Protein AF-A0A8J6ER64-F1 (afdb_monomer_lite)

Secondary structure (DSSP, 8-state):
---TTEEEEEEESSSSSSEEEEEE-GGGHHHHHHHHHHHSSS------------S-----

Structure (mmCIF, N/CA/C/O backbone):
data_AF-A0A8J6ER64-F1
#
_entry.id   AF-A0A8J6ER64-F1
#
loop_
_atom_site.group_PDB
_atom_site.id
_atom_site.type_symbol
_atom_site.label_atom_id
_atom_site.label_alt_id
_atom_site.label_comp_id
_atom_site.label_asym_id
_atom_site.label_entity_id
_atom_site.label_seq_id
_atom_site.pdbx_PDB_ins_code
_atom_site.Cartn_x
_atom_site.Cartn_y
_atom_site.Cartn_z
_atom_site.occupancy
_atom_site.B_iso_or_equiv
_atom_site.auth_seq_id
_atom_site.auth_comp_id
_atom_site.auth_asym_id
_atom_site.auth_atom_id
_atom_site.pdbx_PDB_model_num
ATOM 1 N N . MET A 1 1 ? -0.519 -3.156 -15.400 1.00 62.25 1 MET A N 1
ATOM 2 C CA . MET A 1 1 ? -0.292 -4.533 -14.919 1.00 62.25 1 MET A CA 1
ATOM 3 C C . MET A 1 1 ? -1.524 -4.918 -14.144 1.00 62.25 1 MET A C 1
ATOM 5 O O . MET A 1 1 ? -1.889 -4.170 -13.250 1.00 62.25 1 MET A O 1
ATOM 9 N N . GLU A 1 2 ? -2.144 -6.035 -14.488 1.00 82.19 2 GLU A N 1
ATOM 10 C CA . GLU A 1 2 ? -3.332 -6.510 -13.789 1.00 82.19 2 GLU A CA 1
ATOM 11 C C . GLU A 1 2 ? -2.992 -7.834 -13.112 1.00 82.19 2 GLU A C 1
ATOM 13 O O . GLU A 1 2 ? -2.527 -8.776 -13.754 1.00 82.19 2 GLU A O 1
ATOM 18 N N . ILE A 1 3 ? -3.140 -7.867 -11.790 1.00 94.56 3 ILE A N 1
ATOM 19 C CA . ILE A 1 3 ? -3.085 -9.090 -10.993 1.00 94.56 3 ILE A CA 1
ATOM 20 C C . ILE A 1 3 ? -4.536 -9.400 -10.650 1.00 94.56 3 ILE A C 1
ATOM 22 O O . ILE A 1 3 ? -5.191 -8.583 -10.008 1.00 94.56 3 ILE A O 1
ATOM 26 N N . ALA A 1 4 ? -5.043 -10.555 -11.087 1.00 96.75 4 ALA A N 1
ATOM 27 C CA . ALA A 1 4 ? -6.378 -11.003 -10.700 1.00 96.75 4 ALA A CA 1
ATOM 28 C C . ALA A 1 4 ? -6.491 -11.011 -9.165 1.00 96.75 4 ALA A C 1
ATOM 30 O O . ALA A 1 4 ? -5.582 -11.490 -8.490 1.00 96.75 4 ALA A O 1
ATOM 31 N N . GLY A 1 5 ? -7.568 -10.434 -8.631 1.00 97.06 5 GLY A N 1
ATOM 32 C CA . GLY A 1 5 ? -7.745 -10.211 -7.193 1.00 97.06 5 GLY A CA 1
ATOM 33 C C . GLY A 1 5 ? -7.233 -8.856 -6.687 1.00 97.06 5 GLY A C 1
ATOM 34 O O . GLY A 1 5 ? -7.460 -8.540 -5.526 1.00 97.06 5 GLY A O 1
ATOM 35 N N . VAL A 1 6 ? -6.590 -8.020 -7.515 1.00 98.19 6 VAL A N 1
ATOM 36 C CA . VAL A 1 6 ? -6.361 -6.594 -7.211 1.00 98.19 6 VAL A CA 1
ATOM 37 C C . VAL A 1 6 ? -7.480 -5.769 -7.835 1.00 98.19 6 VAL A C 1
ATOM 39 O O . VAL A 1 6 ? -7.620 -5.724 -9.053 1.00 98.19 6 VAL A O 1
ATOM 42 N N . TYR A 1 7 ? -8.260 -5.089 -7.000 1.00 97.62 7 TYR A N 1
ATOM 43 C CA . TYR A 1 7 ? -9.421 -4.312 -7.436 1.00 97.62 7 TYR A CA 1
ATOM 44 C C . TYR A 1 7 ? -9.067 -2.874 -7.818 1.00 97.62 7 TYR A C 1
ATOM 46 O O . TYR A 1 7 ? -9.766 -2.247 -8.609 1.00 97.62 7 TYR A O 1
ATOM 54 N N . GLY A 1 8 ? -7.983 -2.331 -7.265 1.00 97.62 8 GLY A N 1
ATOM 55 C CA . GLY A 1 8 ? -7.518 -0.996 -7.618 1.00 97.62 8 GLY A CA 1
ATOM 56 C C . GLY A 1 8 ? -6.403 -0.495 -6.715 1.00 97.62 8 GLY A C 1
ATOM 57 O O . GLY A 1 8 ? -6.185 -1.014 -5.621 1.00 97.62 8 GLY A O 1
ATOM 58 N N . SER A 1 9 ? -5.701 0.537 -7.178 1.00 97.44 9 SER A N 1
ATOM 59 C CA . SER A 1 9 ? -4.612 1.178 -6.444 1.00 97.44 9 SER A CA 1
ATOM 60 C C . SER A 1 9 ? -4.576 2.679 -6.716 1.00 97.44 9 SER A C 1
ATOM 62 O O . SER A 1 9 ? -4.890 3.119 -7.823 1.00 97.44 9 SER A O 1
ATOM 64 N N . ARG A 1 10 ? -4.195 3.473 -5.713 1.00 97.56 10 ARG A N 1
ATOM 65 C CA . ARG A 1 10 ? -3.969 4.920 -5.852 1.00 97.56 10 ARG A CA 1
ATOM 66 C C . ARG A 1 10 ? -2.973 5.436 -4.820 1.00 97.56 10 ARG A C 1
ATOM 68 O O . ARG A 1 10 ? -2.800 4.836 -3.762 1.00 97.56 10 ARG A O 1
ATOM 75 N N . MET A 1 11 ? -2.370 6.591 -5.087 1.00 97.94 11 MET A N 1
ATOM 76 C CA . MET A 1 11 ? -1.624 7.346 -4.072 1.00 97.94 11 MET A CA 1
ATOM 77 C C . MET A 1 11 ? -2.528 7.755 -2.896 1.00 97.94 11 MET A C 1
ATOM 79 O O . MET A 1 11 ? -3.723 7.992 -3.083 1.00 97.94 11 MET A O 1
ATOM 83 N N . THR A 1 12 ? -1.968 7.862 -1.692 1.00 97.94 12 THR A N 1
ATOM 84 C CA . THR A 1 12 ? -2.680 8.326 -0.490 1.00 97.94 12 THR A CA 1
ATOM 85 C C . THR A 1 12 ? -1.829 9.322 0.306 1.00 97.94 12 THR A C 1
ATOM 87 O O . THR A 1 12 ? -0.602 9.267 0.260 1.00 97.94 12 THR A O 1
ATOM 90 N N . GLY A 1 13 ? -2.472 10.254 1.016 1.00 97.50 13 GLY A N 1
ATOM 91 C CA . GLY A 1 13 ? -1.815 11.406 1.649 1.00 97.50 13 GLY A CA 1
ATOM 92 C C . GLY A 1 13 ? -1.638 12.605 0.704 1.00 97.50 13 GLY A C 1
ATOM 93 O O . GLY A 1 13 ? -2.372 12.742 -0.273 1.00 97.50 13 GLY A O 1
ATOM 94 N N . GLY A 1 14 ? -0.677 13.485 1.014 1.00 97.81 14 GLY A N 1
ATOM 95 C CA . GLY A 1 14 ? -0.454 14.757 0.301 1.00 97.81 14 GLY A CA 1
ATOM 96 C C . GLY A 1 14 ? 0.278 14.660 -1.047 1.00 97.81 14 GLY A C 1
ATOM 97 O O . GLY A 1 14 ? 0.241 15.607 -1.824 1.00 97.81 14 GLY A O 1
ATOM 98 N N . GLY A 1 15 ? 0.910 13.522 -1.352 1.00 95.50 15 GLY A N 1
ATOM 99 C CA . GLY A 1 15 ? 1.562 13.271 -2.641 1.00 95.50 15 GLY A CA 1
ATOM 100 C C . GLY A 1 15 ? 3.049 13.606 -2.727 1.00 95.50 15 GLY A C 1
ATOM 101 O O . GLY A 1 15 ? 3.728 13.715 -1.712 1.00 95.50 15 GLY A O 1
ATOM 102 N N . PHE A 1 16 ? 3.555 13.677 -3.969 1.00 96.00 16 PHE A N 1
ATOM 103 C CA . PHE A 1 16 ? 4.982 13.829 -4.321 1.00 96.00 16 PHE A CA 1
ATOM 104 C C . PHE A 1 16 ? 5.915 12.753 -3.729 1.00 96.00 16 PHE A C 1
ATOM 106 O O . PHE A 1 16 ? 7.119 12.952 -3.599 1.00 96.00 16 PHE A O 1
ATOM 113 N N . GLY A 1 17 ? 5.352 11.596 -3.383 1.00 94.31 17 GLY A N 1
ATOM 114 C CA . GLY A 1 17 ? 6.021 10.508 -2.683 1.00 94.31 17 GLY A CA 1
ATOM 115 C C . GLY A 1 17 ? 5.057 9.836 -1.706 1.00 94.31 17 GLY A C 1
ATOM 116 O O . GLY A 1 17 ? 3.838 9.891 -1.884 1.00 94.31 17 GLY A O 1
ATOM 117 N N . GLY A 1 18 ? 5.604 9.215 -0.662 1.00 96.31 18 GLY A N 1
ATOM 118 C CA . GLY A 1 18 ? 4.818 8.614 0.413 1.00 96.31 18 GLY A CA 1
ATOM 119 C C . GLY A 1 18 ? 4.253 7.241 0.053 1.00 96.31 18 GLY A C 1
ATOM 120 O O . GLY A 1 18 ? 4.990 6.355 -0.376 1.00 96.31 18 GLY A O 1
ATOM 121 N N . CYS A 1 19 ? 2.953 7.048 0.290 1.00 98.00 19 CYS A N 1
ATOM 122 C CA . CYS A 1 19 ? 2.304 5.740 0.215 1.00 98.00 19 CYS A CA 1
ATOM 123 C C . CYS A 1 19 ? 1.302 5.639 -0.940 1.00 98.00 19 CYS A C 1
ATOM 125 O O . CYS A 1 19 ? 0.692 6.617 -1.379 1.00 98.00 19 CYS A O 1
ATOM 127 N N . THR A 1 20 ? 1.058 4.403 -1.364 1.00 98.19 20 THR A N 1
ATOM 128 C CA . THR A 1 20 ? -0.133 4.024 -2.127 1.00 98.19 20 THR A CA 1
ATOM 129 C C . THR A 1 20 ? -1.036 3.159 -1.254 1.00 98.19 20 THR A C 1
ATOM 131 O O . THR A 1 20 ? -0.585 2.566 -0.273 1.00 98.19 20 THR A O 1
ATOM 134 N N . VAL A 1 21 ? -2.319 3.094 -1.594 1.00 98.19 21 VAL A N 1
ATOM 135 C CA . VAL A 1 21 ? -3.270 2.135 -1.031 1.00 98.19 21 VAL A CA 1
ATOM 136 C C . VAL A 1 21 ? -3.793 1.265 -2.164 1.00 98.19 21 VAL A C 1
ATOM 138 O O . VAL A 1 21 ? -4.179 1.779 -3.213 1.00 98.19 21 VAL A O 1
ATOM 141 N N . THR A 1 22 ? -3.780 -0.050 -1.956 1.00 98.38 22 THR A N 1
ATOM 142 C CA . THR A 1 22 ? -4.239 -1.036 -2.938 1.00 98.38 22 THR A CA 1
ATOM 143 C C . THR A 1 22 ? -5.301 -1.913 -2.296 1.00 98.38 22 THR A C 1
ATOM 145 O O . THR A 1 22 ? -5.039 -2.542 -1.273 1.00 98.38 22 THR A O 1
ATOM 148 N N . LEU A 1 23 ? -6.492 -1.944 -2.890 1.00 98.31 23 LEU A N 1
ATOM 149 C CA . LEU A 1 23 ? -7.567 -2.840 -2.481 1.00 98.31 23 LEU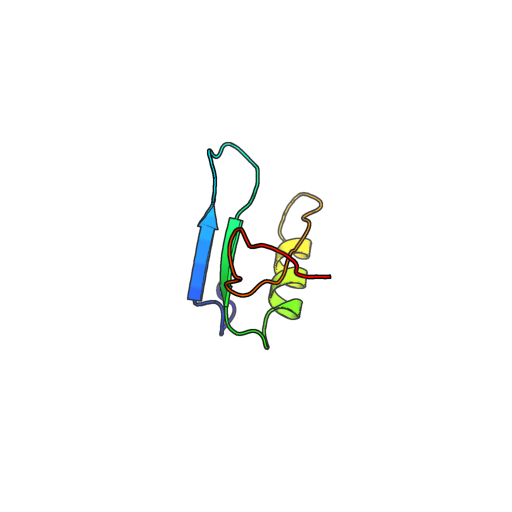 A CA 1
ATOM 150 C C . LEU A 1 23 ? -7.423 -4.154 -3.254 1.00 98.31 23 LEU A C 1
ATOM 152 O O . LEU A 1 23 ? -7.384 -4.147 -4.484 1.00 98.31 23 LEU A O 1
ATOM 156 N N . LEU A 1 24 ? -7.316 -5.270 -2.535 1.00 98.00 24 LEU A N 1
ATOM 157 C CA . LEU A 1 24 ? -7.054 -6.592 -3.104 1.00 98.00 24 LEU A CA 1
ATOM 158 C C . LEU A 1 24 ? -7.596 -7.717 -2.212 1.00 98.00 24 LEU A C 1
ATOM 160 O O . LEU A 1 24 ? -7.822 -7.517 -1.017 1.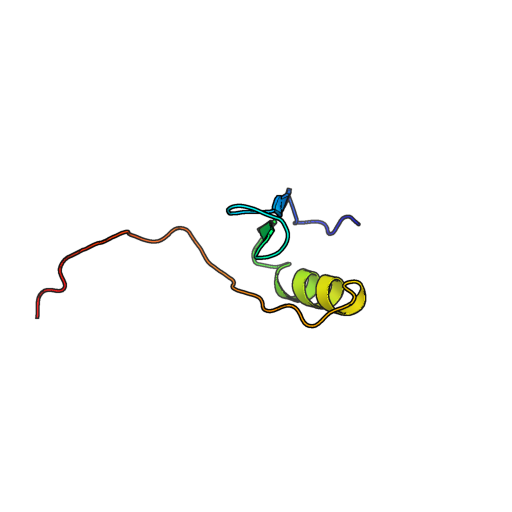00 98.00 24 LEU A O 1
ATOM 164 N N . GLU A 1 25 ? -7.759 -8.908 -2.779 1.00 98.25 25 GLU A N 1
ATOM 165 C CA . GLU A 1 25 ? -8.025 -10.148 -2.049 1.00 98.25 25 GLU A CA 1
ATOM 166 C C . GLU A 1 25 ? -6.795 -10.576 -1.247 1.00 98.25 25 GLU A C 1
ATOM 168 O O . GLU A 1 25 ? -5.682 -10.633 -1.767 1.00 98.25 25 GLU A O 1
ATOM 173 N N . THR A 1 26 ? -6.968 -10.938 0.027 1.00 97.62 26 THR A N 1
ATOM 174 C CA . THR A 1 26 ? -5.830 -11.272 0.904 1.00 97.62 26 THR A CA 1
ATOM 175 C C . THR A 1 26 ? -4.964 -12.418 0.359 1.00 97.62 26 THR A C 1
ATOM 177 O O . THR A 1 26 ? -3.752 -12.413 0.564 1.00 97.62 26 THR A O 1
ATOM 180 N N . SER A 1 27 ? -5.557 -13.358 -0.382 1.00 98.06 27 SER A N 1
ATOM 181 C CA . SER A 1 27 ? -4.871 -14.486 -1.029 1.00 98.06 27 SER A CA 1
ATOM 182 C C . SER A 1 27 ? -3.791 -14.060 -2.032 1.00 98.06 27 SER A C 1
ATOM 184 O O . SER A 1 27 ? -2.826 -14.796 -2.228 1.00 98.06 27 SER A O 1
ATOM 186 N N . VAL A 1 28 ? -3.909 -12.876 -2.645 1.00 98.00 28 VAL A N 1
ATOM 187 C CA . VAL A 1 28 ? -2.966 -12.390 -3.669 1.00 98.00 28 VAL A CA 1
ATOM 188 C C . VAL A 1 28 ? -1.966 -11.358 -3.139 1.00 98.00 28 VAL A C 1
ATOM 190 O O . VAL A 1 28 ? -1.190 -10.798 -3.918 1.00 98.00 28 VAL A O 1
ATOM 193 N N . ALA A 1 29 ? -1.939 -11.112 -1.823 1.00 97.69 29 ALA A N 1
ATOM 194 C CA . ALA A 1 29 ? -1.098 -10.085 -1.207 1.00 97.69 29 ALA A CA 1
ATOM 195 C C . ALA A 1 29 ? 0.406 -10.310 -1.450 1.00 97.69 29 ALA A C 1
ATOM 197 O O . ALA A 1 29 ? 1.092 -9.397 -1.909 1.00 97.69 29 ALA A O 1
ATOM 198 N N . GLU A 1 30 ? 0.923 -11.517 -1.203 1.00 97.81 30 GLU A N 1
ATOM 199 C CA . GLU A 1 30 ? 2.362 -11.798 -1.347 1.00 97.81 30 GLU A CA 1
ATOM 200 C C . GLU A 1 30 ? 2.828 -11.713 -2.802 1.00 97.81 30 GLU A C 1
ATOM 202 O O . GLU A 1 30 ? 3.772 -10.983 -3.104 1.00 97.81 30 GLU A O 1
ATOM 207 N N . ARG A 1 31 ? 2.083 -12.325 -3.730 1.00 97.25 31 ARG A N 1
ATOM 208 C CA . ARG A 1 31 ? 2.339 -12.198 -5.173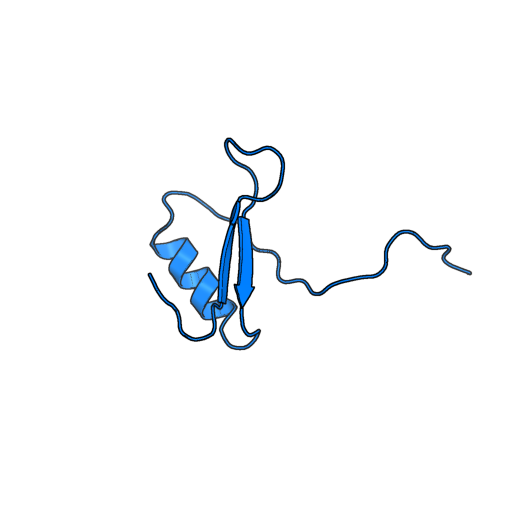 1.00 97.25 31 ARG A CA 1
ATOM 209 C C . ARG A 1 31 ? 2.332 -10.737 -5.626 1.00 97.25 31 ARG A C 1
ATOM 211 O O . ARG A 1 31 ? 3.161 -10.329 -6.438 1.00 97.25 31 ARG A O 1
ATOM 218 N N . THR A 1 32 ? 1.400 -9.937 -5.108 1.00 97.56 32 THR A N 1
ATOM 219 C CA . THR A 1 32 ? 1.328 -8.504 -5.422 1.00 97.56 32 THR A CA 1
ATOM 220 C C . THR A 1 32 ? 2.570 -7.764 -4.922 1.00 97.56 32 THR A C 1
ATOM 222 O O . THR A 1 32 ? 3.149 -6.977 -5.670 1.00 97.56 32 THR A O 1
ATOM 225 N N . LYS A 1 33 ? 3.040 -8.054 -3.701 1.00 97.62 33 LYS A N 1
ATOM 226 C CA . LYS A 1 33 ? 4.269 -7.466 -3.140 1.00 97.62 3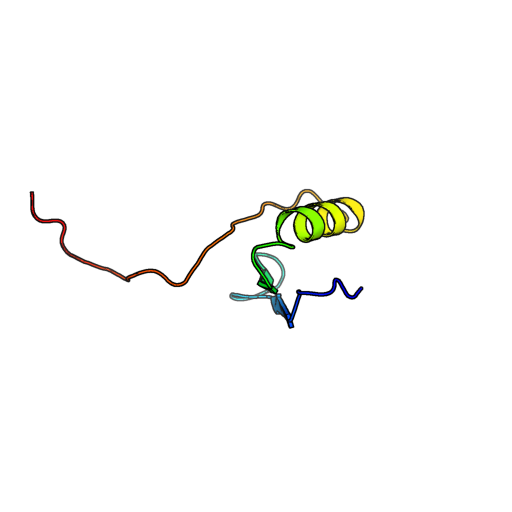3 LYS A CA 1
ATOM 227 C C . LYS A 1 33 ? 5.502 -7.811 -3.972 1.00 97.62 33 LYS A C 1
ATOM 229 O O . LYS A 1 33 ? 6.296 -6.921 -4.265 1.00 97.62 33 LYS A O 1
ATOM 234 N N . GLU A 1 34 ? 5.664 -9.073 -4.363 1.00 96.94 34 GLU A N 1
ATOM 235 C CA . GLU A 1 34 ? 6.788 -9.528 -5.195 1.00 96.94 34 GLU A CA 1
ATOM 236 C C . GLU A 1 34 ? 6.826 -8.804 -6.540 1.00 96.94 34 GLU A C 1
ATOM 238 O O . GLU A 1 34 ? 7.863 -8.279 -6.939 1.00 96.94 34 GLU A O 1
ATOM 243 N N . GLN A 1 35 ? 5.678 -8.698 -7.206 1.00 96.38 35 GLN A N 1
ATOM 244 C CA . GLN A 1 35 ? 5.583 -8.015 -8.492 1.00 96.38 35 GLN A CA 1
ATOM 245 C C . GLN A 1 35 ? 5.851 -6.509 -8.389 1.00 96.38 35 GLN A C 1
ATOM 247 O O . GLN A 1 35 ? 6.454 -5.930 -9.293 1.00 96.38 35 GLN A O 1
ATOM 252 N N . ILE A 1 36 ? 5.436 -5.866 -7.291 1.00 97.06 36 ILE A N 1
ATOM 253 C CA . ILE A 1 36 ? 5.780 -4.463 -7.037 1.00 97.06 36 ILE A CA 1
ATOM 254 C C . ILE A 1 36 ? 7.291 -4.322 -6.824 1.00 97.06 36 ILE A C 1
ATOM 256 O O . ILE A 1 36 ? 7.884 -3.427 -7.416 1.00 97.06 36 ILE A O 1
ATOM 260 N N . LYS A 1 37 ? 7.925 -5.199 -6.034 1.00 96.62 37 LYS A N 1
ATOM 261 C CA . LYS A 1 37 ? 9.381 -5.164 -5.800 1.00 96.62 37 LYS A CA 1
ATOM 262 C C . LYS A 1 37 ? 10.190 -5.337 -7.084 1.00 96.62 37 LYS A C 1
ATOM 264 O O . LYS A 1 37 ? 11.175 -4.636 -7.263 1.00 96.62 37 LYS A O 1
ATOM 269 N N . ASP A 1 38 ? 9.768 -6.243 -7.960 1.00 96.06 38 ASP A N 1
ATOM 270 C CA . ASP A 1 38 ? 10.450 -6.524 -9.227 1.00 96.06 38 ASP A CA 1
ATOM 271 C C . ASP A 1 38 ? 10.414 -5.325 -10.193 1.00 96.06 38 ASP A C 1
ATOM 273 O O . ASP A 1 38 ? 11.396 -5.008 -10.861 1.00 96.06 38 ASP A O 1
ATOM 277 N N . LYS A 1 39 ? 9.283 -4.609 -10.246 1.00 94.81 39 LYS A N 1
ATOM 278 C CA . LYS A 1 39 ? 9.059 -3.548 -11.246 1.00 94.81 39 LYS A CA 1
ATOM 279 C C . LYS A 1 39 ? 9.306 -2.135 -10.737 1.00 94.81 39 LYS A C 1
ATOM 281 O O . LYS A 1 39 ? 9.513 -1.223 -11.541 1.00 94.81 39 LYS A O 1
ATOM 286 N N . PHE A 1 40 ? 9.236 -1.916 -9.428 1.00 96.06 40 PHE A N 1
ATOM 287 C CA . PHE A 1 40 ? 9.450 -0.603 -8.843 1.00 96.06 40 PHE A CA 1
ATOM 288 C C . PHE A 1 40 ? 10.946 -0.315 -8.717 1.00 96.06 40 PHE A C 1
ATOM 290 O O . PHE A 1 40 ? 11.687 -1.042 -8.065 1.00 96.06 40 PHE A O 1
ATOM 297 N N . ARG A 1 41 ? 11.394 0.790 -9.318 1.00 94.00 41 ARG A N 1
ATOM 298 C CA . ARG A 1 41 ? 12.776 1.273 -9.208 1.00 94.00 41 ARG A CA 1
ATOM 299 C C . ARG A 1 41 ? 12.974 1.931 -7.836 1.00 94.00 41 ARG A C 1
ATOM 301 O O . ARG A 1 41 ? 12.930 3.150 -7.716 1.00 94.00 41 ARG A O 1
ATOM 308 N N . GLY A 1 42 ? 13.120 1.117 -6.796 1.00 94.69 42 GLY A N 1
ATOM 309 C CA . GLY A 1 42 ? 13.303 1.541 -5.407 1.00 94.69 42 GLY A CA 1
ATOM 310 C C . GLY A 1 42 ? 13.159 0.367 -4.436 1.00 94.69 42 GLY A C 1
ATOM 311 O O . GLY A 1 42 ? 12.983 -0.770 -4.859 1.00 94.69 42 GLY A O 1
ATOM 312 N N . SER A 1 43 ? 13.212 0.640 -3.131 1.00 96.12 43 SER A N 1
ATOM 313 C CA . SER A 1 43 ? 12.983 -0.368 -2.085 1.00 96.12 43 SER A CA 1
ATOM 314 C C . SER A 1 43 ? 11.676 -0.062 -1.343 1.00 96.12 43 SER A C 1
ATOM 316 O O . SER A 1 43 ? 11.675 0.769 -0.433 1.00 96.12 43 SER A O 1
ATOM 318 N N . PRO A 1 44 ? 10.537 -0.644 -1.764 1.00 97.31 44 PRO A N 1
ATOM 319 C CA . PRO A 1 44 ? 9.247 -0.360 -1.155 1.00 97.31 44 PRO A CA 1
ATOM 320 C C . PRO A 1 44 ? 9.051 -1.160 0.140 1.00 97.31 44 PRO A C 1
ATOM 322 O O . PRO 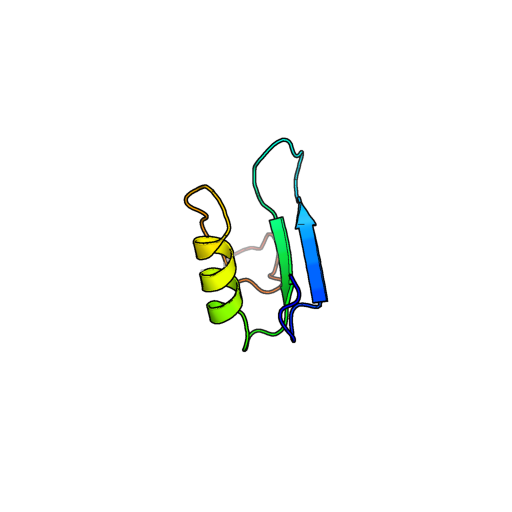A 1 44 ? 9.369 -2.350 0.213 1.00 97.31 44 PRO A O 1
ATOM 325 N N . SER A 1 45 ? 8.439 -0.520 1.134 1.00 98.06 45 SER A N 1
ATOM 326 C CA . SER A 1 45 ? 7.912 -1.173 2.338 1.00 98.06 45 SER A CA 1
ATOM 327 C C . SER A 1 45 ? 6.423 -1.466 2.171 1.00 98.06 45 SER A C 1
ATOM 329 O O . SER A 1 45 ? 5.704 -0.714 1.514 1.00 98.06 45 SER A O 1
ATOM 331 N N . PHE A 1 46 ? 5.945 -2.550 2.785 1.00 98.12 46 PHE A N 1
ATOM 332 C CA . PHE A 1 46 ? 4.558 -2.995 2.656 1.00 98.12 46 PHE A CA 1
ATOM 333 C C . PHE A 1 46 ? 3.913 -3.198 4.019 1.00 98.12 46 PHE A C 1
ATOM 335 O O . PHE A 1 46 ? 4.506 -3.813 4.903 1.00 98.12 46 PHE A O 1
ATOM 342 N N . TYR A 1 47 ? 2.663 -2.760 4.134 1.00 97.94 47 TYR A N 1
ATOM 343 C CA . TYR A 1 47 ? 1.815 -2.973 5.299 1.00 97.94 47 TYR A CA 1
ATOM 344 C C . TYR A 1 47 ? 0.517 -3.625 4.831 1.00 97.94 47 TYR A C 1
ATOM 346 O O . TYR A 1 47 ? -0.183 -3.076 3.981 1.00 97.94 47 TYR A O 1
ATOM 354 N N . ILE A 1 48 ? 0.205 -4.804 5.369 1.00 97.38 48 ILE A N 1
ATOM 355 C CA . ILE A 1 48 ? -1.081 -5.467 5.143 1.00 97.38 48 ILE A CA 1
ATOM 356 C C . ILE A 1 48 ? -1.971 -5.132 6.328 1.00 97.38 48 ILE A C 1
ATOM 358 O O . ILE A 1 48 ? -1.606 -5.387 7.473 1.00 97.38 48 ILE A O 1
ATOM 362 N N . THR A 1 49 ? -3.123 -4.533 6.054 1.00 97.00 49 THR A N 1
ATOM 363 C CA . THR A 1 49 ? -4.024 -4.062 7.101 1.00 97.00 49 THR A CA 1
ATOM 364 C C . THR A 1 49 ? -5.485 -4.270 6.724 1.00 97.00 49 THR A C 1
ATOM 366 O O . THR A 1 49 ? -5.828 -4.446 5.553 1.00 97.00 49 THR A O 1
ATOM 369 N N . LYS A 1 50 ? -6.340 -4.252 7.744 1.00 96.81 50 LYS A N 1
ATOM 370 C CA . LYS A 1 50 ? -7.801 -4.208 7.655 1.00 96.81 50 LYS A CA 1
ATOM 371 C C . LYS A 1 50 ? -8.276 -2.945 8.386 1.00 96.81 50 LYS A C 1
ATOM 373 O O . LYS A 1 50 ? -7.530 -2.434 9.222 1.00 96.81 50 LYS A O 1
ATOM 378 N N . PRO A 1 51 ? -9.493 -2.441 8.114 1.00 96.75 51 PRO A N 1
ATOM 379 C CA . PRO A 1 51 ? -10.076 -1.379 8.926 1.00 96.75 51 PRO A CA 1
ATOM 380 C C . PRO A 1 51 ? -9.994 -1.728 10.418 1.00 96.75 51 PRO A C 1
ATOM 382 O O . PRO A 1 51 ? -10.336 -2.843 10.813 1.00 96.75 51 PRO A O 1
ATOM 385 N N . SER A 1 52 ? -9.513 -0.788 11.226 1.00 96.19 52 SER A N 1
ATOM 386 C CA . SER A 1 52 ? -9.335 -0.950 12.668 1.00 96.19 52 SER A CA 1
ATOM 387 C C . SER A 1 52 ? -10.103 0.125 13.430 1.00 96.19 52 SER A C 1
ATOM 389 O O . SER A 1 52 ? -10.510 1.141 12.864 1.00 96.19 52 SER A O 1
ATOM 391 N N . THR A 1 53 ? -10.287 -0.087 14.732 1.00 96.56 53 THR A N 1
ATOM 392 C CA . THR A 1 53 ? -10.843 0.933 15.625 1.00 96.56 53 THR A CA 1
ATOM 393 C C . THR A 1 53 ? -9.926 2.154 15.709 1.00 96.56 53 THR A C 1
ATOM 395 O O . THR A 1 53 ? -8.711 2.049 15.525 1.00 96.56 53 THR A O 1
ATOM 398 N N . GLY A 1 54 ? -10.525 3.314 15.989 1.00 96.31 54 GLY A N 1
ATOM 399 C CA . GLY A 1 54 ? -9.807 4.555 16.279 1.00 96.31 54 GLY A CA 1
ATOM 400 C C . GLY A 1 54 ? -9.352 4.641 17.740 1.00 96.31 54 GLY A C 1
ATOM 401 O O . GLY A 1 54 ? -9.122 3.626 18.392 1.00 96.31 54 GLY A O 1
ATOM 402 N N . SER A 1 55 ? -9.239 5.869 18.253 1.00 96.56 55 SER A N 1
ATOM 403 C CA . SER A 1 55 ? -8.862 6.126 19.650 1.00 96.56 55 SER A CA 1
ATOM 404 C C . SER A 1 55 ? -9.842 5.485 20.640 1.00 96.56 55 SER A C 1
ATOM 406 O O . SER A 1 55 ? -11.054 5.509 20.421 1.00 96.56 55 SER A O 1
ATOM 408 N N . GLY A 1 56 ? -9.317 4.946 21.740 1.00 95.12 56 GLY A N 1
ATOM 409 C CA . GLY A 1 56 ? -10.095 4.300 22.793 1.00 95.12 56 GLY A CA 1
ATOM 410 C C . GLY A 1 56 ? -9.331 4.236 24.114 1.00 95.12 56 GLY A C 1
ATOM 411 O O . GLY A 1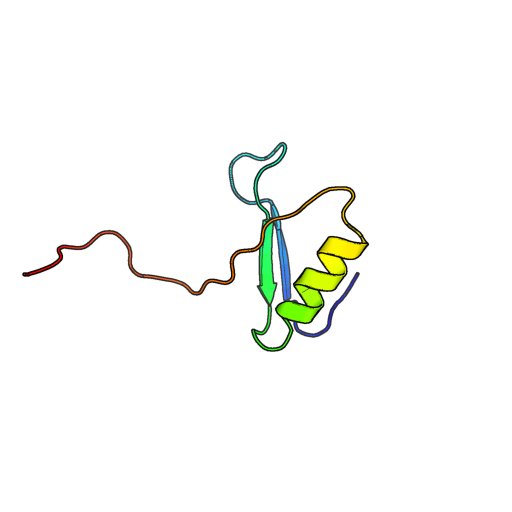 56 ? -8.118 4.441 24.155 1.00 95.12 56 GLY A O 1
ATOM 412 N N . VAL A 1 57 ? -10.052 3.965 25.201 1.00 95.94 57 VAL A N 1
ATOM 413 C CA . VAL A 1 57 ? -9.476 3.801 26.542 1.00 95.94 57 VAL A CA 1
ATOM 414 C C . VAL A 1 57 ? -9.139 2.331 26.755 1.00 95.94 57 VAL A C 1
ATOM 416 O O . VAL A 1 57 ? -9.990 1.468 26.550 1.00 95.94 57 VAL A O 1
ATOM 419 N N . LEU A 1 58 ? -7.912 2.049 27.193 1.00 94.38 58 LEU A N 1
ATOM 420 C CA . LEU A 1 58 ? -7.551 0.729 27.693 1.00 94.38 58 LEU A CA 1
ATOM 421 C C . LEU A 1 58 ? -7.861 0.689 29.191 1.00 94.38 58 LEU A C 1
ATOM 423 O O . LEU A 1 58 ? -7.191 1.357 29.977 1.00 94.38 58 LEU A O 1
ATOM 427 N N . SER A 1 59 ? -8.890 -0.057 29.584 1.00 86.00 59 SER A N 1
ATOM 428 C CA . SER A 1 59 ? -9.106 -0.385 30.993 1.00 86.00 59 SER A CA 1
ATOM 429 C C . SER A 1 59 ? -8.050 -1.400 31.428 1.00 86.00 59 SER A C 1
ATOM 431 O O . SER A 1 59 ? -7.893 -2.426 30.762 1.00 86.00 59 SER A O 1
ATOM 433 N N . GLN A 1 60 ? -7.323 -1.083 32.502 1.00 66.62 60 GLN A N 1
ATOM 434 C CA . GLN A 1 60 ? -6.431 -2.025 33.183 1.00 66.62 60 GLN A CA 1
ATOM 435 C C . GLN A 1 60 ? -7.225 -3.092 33.932 1.00 66.62 60 GLN A C 1
ATOM 437 O O . GLN A 1 60 ? -8.316 -2.752 34.445 1.00 66.62 60 GLN A O 1
#

pLDDT: mean 95.42, std 6.32, range [62.25, 98.38]

InterPro domains:
  IPR013750 GHMP kinase, C-terminal domain [PF08544] (4-41)
  IPR036554 GHMP kinase, C-terminal domain superfamily [G3DSA:3.30.70.890] (1-57)
  IPR036554 GHMP kinase, C-terminal domain superfamily [SSF55060] (4-58)

Organism: Eleutherodactylus coqui (NCBI:txid57060)

Radius of gyration: 14.62 Å; chains: 1; bounding box: 24×29×48 Å

Sequence (60 aa):
MEIAGVYGSRMTGGGFGGCTVTLLETSVAERTKEQIKDKFRGSPSFYITKPSTGSGVLSQ

Foldseek 3Di:
DDDPFWPDKDDDDPDPDDDMDTHGDPVCVVVVVVVCCVPPPDDDDDDDDDDDDDDDDDDD